Protein AF-A0A3M1FRR3-F1 (afdb_monomer_lite)

pLDDT: mean 86.33, std 13.82, range [41.0, 97.38]

Secondary structure (DSSP, 8-state):
--TT-TT---SSSPP-TTHHHHGGGTSTT--HHHHHHHHHH-TTSS--S-BTTBSPPTT-S-TTHHHHS-HHHHHHHHHHHTT--TT-

Structure (mmCIF, N/CA/C/O backbone):
data_AF-A0A3M1FRR3-F1
#
_entry.id   AF-A0A3M1FRR3-F1
#
loop_
_atom_site.group_PDB
_atom_site.id
_atom_site.type_symbol
_atom_site.label_atom_id
_atom_site.label_alt_id
_atom_site.label_comp_id
_atom_site.label_asym_id
_atom_site.label_entity_id
_atom_site.label_seq_id
_atom_site.pdbx_PDB_ins_code
_atom_site.Cartn_x
_atom_site.Cartn_y
_atom_site.Cartn_z
_atom_site.occupancy
_atom_site.B_iso_or_equiv
_atom_site.auth_seq_id
_atom_site.auth_comp_id
_atom_site.auth_asym_id
_atom_site.auth_atom_id
_atom_site.pdbx_PDB_model_num
ATOM 1 N N . MET A 1 1 ? -6.821 5.157 -13.329 1.00 50.91 1 MET A N 1
ATOM 2 C CA . MET A 1 1 ? -6.458 6.521 -13.815 1.00 50.91 1 MET A CA 1
ATOM 3 C C . MET A 1 1 ? -6.700 7.481 -12.668 1.00 50.91 1 MET A C 1
ATOM 5 O O . MET A 1 1 ? -7.784 7.413 -12.108 1.00 50.91 1 MET A O 1
ATOM 9 N N . ILE A 1 2 ? -5.754 8.357 -12.317 1.00 55.28 2 ILE A N 1
ATOM 10 C CA . ILE A 1 2 ? -6.038 9.405 -11.319 1.00 55.28 2 ILE A CA 1
ATOM 11 C C . ILE A 1 2 ? -6.950 10.460 -11.971 1.00 55.28 2 ILE A C 1
ATOM 13 O O . ILE A 1 2 ? -6.570 11.006 -13.015 1.00 55.28 2 ILE A O 1
ATOM 17 N N . PRO A 1 3 ? -8.131 10.766 -11.404 1.00 53.00 3 PRO A N 1
ATOM 18 C CA . PRO A 1 3 ? -8.987 11.825 -11.927 1.00 53.00 3 PRO A CA 1
ATOM 19 C C . PRO A 1 3 ? -8.224 13.160 -11.971 1.00 53.00 3 PRO A C 1
ATOM 21 O O . PRO A 1 3 ? -7.696 13.614 -10.961 1.00 53.00 3 PRO A O 1
ATOM 24 N N . GLY A 1 4 ? -8.139 13.792 -13.148 1.00 56.06 4 GLY A N 1
ATOM 25 C CA . GLY A 1 4 ? -7.564 15.138 -13.306 1.00 56.06 4 GLY A CA 1
ATOM 26 C C . GLY A 1 4 ? -6.133 15.233 -13.851 1.00 56.06 4 GLY A C 1
ATOM 27 O O . GLY A 1 4 ? -5.684 16.347 -14.114 1.00 56.06 4 GLY A O 1
ATOM 28 N N . VAL A 1 5 ? -5.433 14.119 -14.106 1.00 58.31 5 VAL A N 1
ATOM 29 C CA . VAL A 1 5 ? -4.110 14.139 -14.766 1.00 58.31 5 VAL A CA 1
ATOM 30 C C . VAL A 1 5 ? -4.122 13.241 -16.011 1.00 58.31 5 VAL A C 1
ATOM 32 O O . VAL A 1 5 ? -3.999 12.018 -15.893 1.00 58.31 5 VAL A O 1
ATOM 35 N N . PRO A 1 6 ? -4.269 13.813 -17.225 1.00 48.12 6 PRO A N 1
ATOM 36 C CA . PRO A 1 6 ? -4.224 13.044 -18.464 1.00 48.12 6 PRO A CA 1
ATOM 37 C C . PRO A 1 6 ? -2.901 12.274 -18.559 1.00 48.12 6 PRO A C 1
ATOM 39 O O . PRO A 1 6 ? -1.829 12.868 -18.458 1.00 48.12 6 PRO A O 1
ATOM 42 N N . ASN A 1 7 ? -2.979 10.958 -18.769 1.00 53.69 7 ASN A N 1
ATOM 43 C CA . ASN A 1 7 ? -1.850 10.017 -18.843 1.00 53.69 7 ASN A CA 1
ATOM 44 C C . ASN A 1 7 ? -1.174 9.628 -17.513 1.00 53.69 7 ASN A C 1
ATOM 46 O O . ASN A 1 7 ? -0.184 8.899 -17.554 1.00 53.69 7 ASN A O 1
ATOM 50 N N . ALA A 1 8 ? -1.719 9.993 -16.343 1.00 56.16 8 ALA A N 1
ATOM 51 C CA . ALA A 1 8 ? -1.373 9.334 -15.073 1.00 56.16 8 ALA A CA 1
ATOM 52 C C . ALA A 1 8 ? -2.036 7.944 -14.999 1.00 56.16 8 ALA A C 1
ATOM 54 O O . ALA A 1 8 ? -2.892 7.647 -14.158 1.00 56.16 8 ALA A O 1
ATOM 55 N N . VAL A 1 9 ? -1.680 7.104 -15.964 1.00 59.41 9 VAL A N 1
ATOM 56 C CA . VAL A 1 9 ? -1.940 5.674 -15.944 1.00 59.41 9 VAL A CA 1
ATOM 57 C C . VAL A 1 9 ? -0.751 5.107 -15.186 1.00 59.41 9 VAL A C 1
ATOM 59 O O . VAL A 1 9 ? 0.370 5.179 -15.686 1.00 59.41 9 VAL A O 1
ATOM 62 N N . GLY A 1 10 ? -0.951 4.638 -13.950 1.00 64.12 10 GLY A N 1
ATOM 63 C CA . GLY A 1 10 ? 0.083 3.853 -13.278 1.00 64.12 10 GLY A CA 1
ATOM 64 C C . GLY A 1 10 ? 0.522 2.769 -14.259 1.00 64.12 10 GLY A C 1
ATOM 65 O O . GLY A 1 10 ? -0.315 2.001 -14.710 1.00 64.12 10 GLY A O 1
ATOM 66 N N . MET A 1 11 ? 1.775 2.819 -14.714 1.00 71.50 11 MET A N 1
ATOM 67 C CA . MET A 1 11 ? 2.289 1.943 -15.781 1.00 71.50 11 MET A CA 1
ATOM 68 C C . MET A 1 11 ? 3.095 0.775 -15.207 1.00 71.50 11 MET A C 1
ATOM 70 O O . MET A 1 11 ? 3.355 -0.212 -15.887 1.00 71.50 11 MET A O 1
ATOM 74 N N . VAL A 1 12 ? 3.506 0.925 -13.952 1.00 83.31 12 VAL A N 1
ATOM 75 C CA . VAL A 1 12 ? 4.459 0.055 -13.278 1.00 83.31 12 VAL A CA 1
ATOM 76 C C . VAL A 1 12 ? 3.716 -0.790 -12.246 1.00 83.31 12 VAL A C 1
ATOM 78 O O . VAL A 1 12 ? 3.644 -1.999 -12.410 1.00 83.31 12 VAL A O 1
ATOM 81 N N . GLY A 1 13 ? 3.114 -0.161 -11.233 1.00 85.38 13 GLY A N 1
ATOM 82 C CA . GLY A 1 13 ? 2.393 -0.850 -10.158 1.00 85.38 13 GLY A CA 1
ATOM 83 C C . GLY A 1 13 ? 0.926 -1.182 -10.468 1.00 85.38 13 GLY A C 1
ATOM 84 O O . GLY A 1 13 ? 0.400 -0.730 -11.489 1.00 85.38 13 GLY A O 1
ATOM 85 N N . PRO A 1 14 ? 0.271 -1.952 -9.579 1.00 88.38 14 PRO A N 1
ATOM 86 C CA . PRO A 1 14 ? -1.141 -2.309 -9.701 1.00 88.38 14 PRO A CA 1
ATOM 87 C C . PRO A 1 14 ? -2.048 -1.071 -9.638 1.00 88.38 14 PRO A C 1
ATOM 89 O O . PRO A 1 14 ? -1.639 0.003 -9.189 1.00 88.38 14 PRO A O 1
ATOM 92 N N . ASP A 1 15 ? -3.291 -1.221 -10.095 1.00 88.50 15 ASP A N 1
ATOM 93 C CA . ASP A 1 15 ? -4.293 -0.164 -9.955 1.00 88.50 15 ASP A CA 1
ATOM 94 C C . ASP A 1 15 ? -4.736 -0.064 -8.490 1.00 88.50 15 ASP A C 1
ATOM 96 O O . ASP A 1 15 ? -5.134 -1.055 -7.886 1.00 88.50 15 ASP A O 1
ATOM 100 N N . LEU A 1 16 ? -4.651 1.135 -7.915 1.00 90.00 16 LEU A N 1
ATOM 101 C CA . LEU A 1 16 ? -5.031 1.386 -6.524 1.00 90.00 16 LEU A CA 1
ATOM 102 C C . LEU A 1 16 ? -6.400 2.060 -6.396 1.00 90.00 16 LEU A C 1
ATOM 104 O O . LEU A 1 16 ? -6.861 2.275 -5.278 1.00 90.00 16 LEU A O 1
ATOM 108 N N . SER A 1 17 ? -7.061 2.393 -7.513 1.00 87.88 17 SER A N 1
ATOM 109 C CA . SER A 1 17 ? -8.334 3.124 -7.500 1.00 87.88 17 SER A CA 1
ATOM 110 C C . SER A 1 17 ? -9.442 2.423 -6.704 1.00 87.88 17 SER A C 1
ATOM 112 O O . SER A 1 17 ? -10.283 3.111 -6.140 1.00 87.88 17 SER A O 1
ATOM 114 N N . ASN A 1 18 ? -9.411 1.089 -6.611 1.00 90.12 18 ASN A N 1
ATOM 115 C CA . ASN A 1 18 ? -10.408 0.284 -5.893 1.00 90.12 18 ASN A CA 1
ATOM 116 C C . ASN A 1 18 ? -9.764 -0.652 -4.858 1.00 90.12 18 ASN A C 1
ATOM 118 O O . ASN A 1 18 ? -10.305 -1.714 -4.533 1.00 90.12 18 ASN A O 1
ATOM 122 N N . ILE A 1 19 ? -8.574 -0.293 -4.363 1.00 91.75 19 ILE A N 1
ATOM 123 C CA . ILE A 1 19 ? -7.759 -1.203 -3.553 1.00 91.75 19 ILE A CA 1
ATOM 124 C C . ILE A 1 19 ? -8.452 -1.621 -2.255 1.00 91.75 19 ILE A C 1
ATOM 126 O O . ILE A 1 19 ? -8.223 -2.732 -1.794 1.00 91.75 19 ILE A O 1
ATOM 130 N N . ALA A 1 20 ? -9.340 -0.797 -1.689 1.00 92.69 20 ALA A N 1
ATOM 131 C CA . ALA A 1 20 ? -10.063 -1.152 -0.470 1.00 92.69 20 ALA A CA 1
ATOM 132 C C . ALA A 1 20 ? -10.961 -2.391 -0.647 1.00 92.69 20 ALA A C 1
ATOM 134 O O . ALA A 1 20 ? -11.173 -3.138 0.308 1.00 92.69 20 ALA A O 1
ATOM 135 N N . GLU A 1 21 ? -11.484 -2.616 -1.855 1.00 92.19 21 GLU A N 1
ATOM 136 C CA . GLU A 1 21 ? -12.293 -3.790 -2.193 1.00 92.19 21 GLU A CA 1
ATOM 137 C C . GLU A 1 21 ? -11.403 -4.955 -2.628 1.00 92.19 21 GLU A C 1
ATOM 139 O O . GLU A 1 21 ? -11.505 -6.054 -2.077 1.00 92.19 21 GLU A O 1
ATOM 144 N N . GLU A 1 22 ? -10.486 -4.710 -3.568 1.00 91.56 22 GLU A N 1
ATOM 145 C CA . GLU A 1 22 ? -9.617 -5.754 -4.121 1.00 91.56 22 GLU A CA 1
ATOM 146 C C . GLU A 1 22 ? -8.716 -6.387 -3.053 1.00 91.56 22 GLU A C 1
ATOM 148 O O . GLU A 1 22 ? -8.532 -7.607 -3.050 1.00 91.56 22 GLU A O 1
ATOM 153 N N . ALA A 1 23 ? -8.229 -5.586 -2.097 1.00 92.31 23 ALA A N 1
ATOM 154 C CA . ALA A 1 23 ? -7.353 -6.037 -1.019 1.00 92.31 23 ALA A CA 1
ATOM 155 C C . ALA A 1 23 ? -7.937 -7.194 -0.198 1.00 92.31 23 ALA A C 1
ATOM 157 O O . ALA A 1 23 ? -7.203 -8.077 0.241 1.00 92.31 23 ALA A O 1
ATOM 158 N N . THR A 1 24 ? -9.262 -7.227 -0.037 1.00 92.44 24 THR A N 1
ATOM 159 C CA . THR A 1 24 ? -9.961 -8.283 0.717 1.00 92.44 24 THR A CA 1
ATOM 160 C C . THR A 1 24 ? -9.915 -9.654 0.038 1.00 92.44 24 THR A C 1
ATOM 162 O O . THR A 1 24 ? -10.241 -10.661 0.661 1.00 92.44 24 THR A O 1
ATOM 165 N N . THR A 1 25 ? -9.521 -9.704 -1.237 1.00 92.00 25 THR A N 1
ATOM 166 C C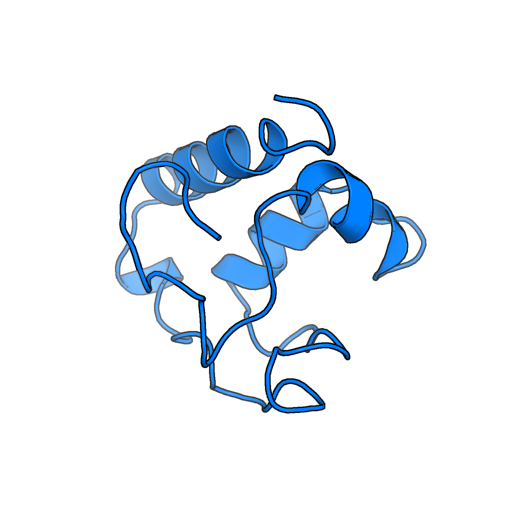A . THR A 1 25 ? -9.548 -10.922 -2.057 1.00 92.00 25 THR A CA 1
ATOM 167 C C . THR A 1 25 ? -8.179 -11.581 -2.227 1.00 92.00 25 THR A C 1
ATOM 169 O O . THR A 1 25 ? -8.108 -12.700 -2.731 1.00 92.00 25 THR A O 1
ATOM 172 N N . TYR A 1 26 ? -7.093 -10.918 -1.813 1.00 90.94 26 TYR A N 1
ATOM 173 C CA . TYR A 1 26 ? -5.731 -11.383 -2.091 1.00 90.94 26 TYR A CA 1
ATOM 174 C C . TYR A 1 26 ? -5.243 -12.490 -1.157 1.00 90.94 26 TYR A C 1
ATOM 176 O O . TYR A 1 26 ? -4.589 -13.426 -1.617 1.00 90.94 26 TYR A O 1
ATOM 184 N N . ILE A 1 27 ? -5.540 -12.391 0.141 1.00 92.06 27 ILE A N 1
ATOM 185 C CA . ILE A 1 27 ? -5.077 -13.345 1.154 1.00 92.06 27 ILE A CA 1
ATOM 186 C C . ILE A 1 27 ? -6.271 -13.761 2.013 1.00 92.06 27 ILE A C 1
ATOM 188 O O . ILE A 1 27 ? -6.954 -12.925 2.603 1.00 92.06 27 ILE A O 1
ATOM 192 N N . GLU A 1 28 ? -6.537 -15.065 2.084 1.00 92.69 28 GLU A N 1
ATOM 193 C CA . GLU A 1 28 ? -7.645 -15.596 2.879 1.00 92.69 28 GLU A CA 1
ATOM 194 C C . GLU A 1 28 ? -7.460 -15.247 4.365 1.00 92.69 28 GLU A C 1
ATOM 196 O O . GLU A 1 28 ? -6.416 -15.511 4.960 1.00 92.69 28 GLU A O 1
ATOM 201 N N . GLY A 1 29 ? -8.485 -14.640 4.968 1.00 91.75 29 GLY A N 1
ATOM 202 C CA . GLY A 1 29 ? -8.474 -14.232 6.376 1.00 91.75 29 GLY A CA 1
ATOM 203 C C . GLY A 1 29 ? -7.859 -12.857 6.658 1.00 91.75 29 GLY A C 1
ATOM 204 O O . GLY A 1 29 ? -7.924 -12.415 7.804 1.00 91.75 29 GLY A O 1
ATOM 205 N N . TYR A 1 30 ? -7.320 -12.164 5.651 1.00 94.12 30 TYR A N 1
ATOM 206 C CA . TYR A 1 30 ? -6.821 -10.795 5.801 1.00 94.12 30 TYR A CA 1
ATOM 207 C C . TYR A 1 30 ? -7.928 -9.758 5.606 1.00 94.12 30 TYR A C 1
ATOM 209 O O . TYR A 1 30 ? -8.776 -9.874 4.718 1.00 94.12 30 TYR A O 1
ATOM 217 N N . THR A 1 31 ? -7.888 -8.690 6.403 1.00 95.94 31 THR A N 1
ATOM 218 C CA . THR A 1 31 ? -8.632 -7.464 6.093 1.00 95.94 31 THR A CA 1
ATOM 219 C C . THR A 1 31 ? -7.889 -6.638 5.041 1.00 95.94 31 THR A C 1
ATOM 221 O O . THR A 1 31 ? -6.677 -6.772 4.862 1.00 95.94 31 THR A O 1
ATOM 224 N N . ALA A 1 32 ? -8.602 -5.726 4.369 1.00 94.75 32 ALA A N 1
ATOM 225 C CA . ALA A 1 32 ? -7.973 -4.784 3.443 1.00 94.75 32 ALA A CA 1
ATOM 226 C C . ALA A 1 32 ? -6.868 -3.959 4.124 1.00 94.75 32 ALA A C 1
ATOM 228 O O . ALA A 1 32 ? -5.807 -3.753 3.548 1.00 94.75 32 ALA A O 1
ATOM 229 N N . GLU A 1 33 ? -7.094 -3.534 5.369 1.00 96.00 33 GLU A N 1
ATOM 230 C CA . GLU A 1 33 ? -6.125 -2.769 6.157 1.00 96.00 33 GLU A CA 1
ATOM 231 C C . GLU A 1 33 ? -4.843 -3.567 6.398 1.00 96.00 33 GLU A C 1
ATOM 233 O O . GLU A 1 33 ? -3.754 -3.069 6.125 1.00 96.00 33 GLU A O 1
ATOM 238 N N . GLN A 1 34 ? -4.976 -4.820 6.845 1.00 96.75 34 GLN A N 1
ATOM 239 C CA . GLN A 1 34 ? -3.837 -5.704 7.095 1.00 96.75 34 GLN A CA 1
ATOM 240 C C . GLN A 1 34 ? -3.026 -5.937 5.822 1.00 96.75 34 GLN A C 1
ATOM 242 O O . GLN A 1 34 ? -1.803 -5.815 5.842 1.00 96.75 34 GLN A O 1
ATOM 247 N N . TYR A 1 35 ? -3.707 -6.217 4.709 1.00 96.06 35 TYR A N 1
ATOM 248 C CA . TYR A 1 35 ? -3.059 -6.417 3.417 1.00 96.06 35 TYR A CA 1
ATOM 249 C C . TYR A 1 35 ? -2.305 -5.165 2.951 1.00 96.06 35 TYR A C 1
ATOM 251 O O . TYR A 1 35 ? -1.140 -5.253 2.559 1.00 96.06 35 TYR A O 1
ATOM 259 N N . ILE A 1 36 ? -2.952 -3.994 2.988 1.00 95.75 36 ILE A N 1
ATOM 260 C CA . ILE A 1 36 ? -2.357 -2.739 2.511 1.00 95.75 36 ILE A CA 1
ATOM 261 C C . ILE A 1 36 ? -1.171 -2.348 3.399 1.00 95.75 36 ILE A C 1
ATOM 263 O O . ILE A 1 36 ? -0.121 -1.978 2.873 1.00 95.75 36 ILE A O 1
ATOM 267 N N . TYR A 1 37 ? -1.305 -2.469 4.723 1.00 97.00 37 TYR A N 1
ATOM 268 C CA . TYR A 1 37 ? -0.215 -2.194 5.658 1.00 97.00 37 TYR A CA 1
ATOM 269 C C . TYR A 1 37 ? 0.980 -3.123 5.408 1.00 97.00 37 TYR A C 1
ATOM 271 O O . TYR A 1 37 ? 2.095 -2.636 5.214 1.00 97.00 37 TYR A O 1
ATOM 279 N N . GLU A 1 38 ? 0.756 -4.444 5.338 1.00 95.94 38 GLU A N 1
ATOM 280 C CA . GLU A 1 38 ? 1.825 -5.417 5.072 1.00 95.94 38 GLU A CA 1
ATOM 281 C C . GLU A 1 38 ? 2.489 -5.170 3.712 1.00 95.94 38 GLU A C 1
ATOM 283 O O . GLU A 1 38 ? 3.712 -5.216 3.616 1.00 95.94 38 GLU A O 1
ATOM 288 N N . SER A 1 39 ? 1.717 -4.802 2.688 1.00 95.44 39 SER A N 1
ATOM 289 C CA . SER A 1 39 ? 2.259 -4.453 1.369 1.00 95.44 39 SER A CA 1
ATOM 290 C C . SER A 1 39 ? 3.179 -3.225 1.410 1.00 95.44 39 SER A C 1
ATOM 292 O O . SER A 1 39 ? 4.096 -3.126 0.602 1.00 95.44 39 SER A O 1
ATOM 294 N N . ILE A 1 40 ? 2.977 -2.289 2.346 1.00 95.06 40 ILE A N 1
ATOM 295 C CA . ILE A 1 40 ? 3.839 -1.106 2.504 1.00 95.06 40 ILE A CA 1
ATOM 296 C C . ILE A 1 40 ? 5.116 -1.436 3.275 1.00 95.06 40 ILE A C 1
ATOM 298 O O . ILE A 1 40 ? 6.203 -1.031 2.857 1.00 95.06 40 ILE A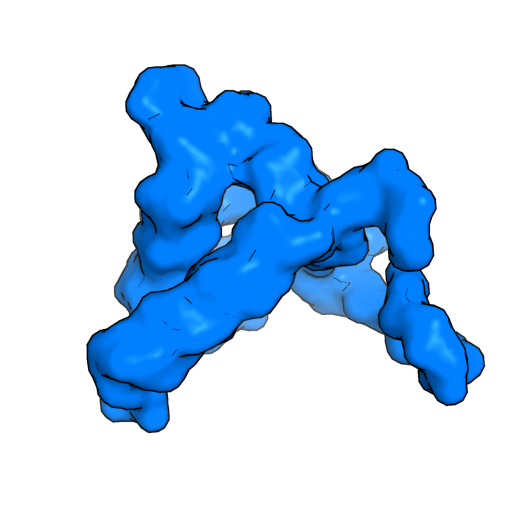 O 1
ATOM 302 N N . VAL A 1 41 ? 5.001 -2.164 4.387 1.00 96.31 41 VAL A N 1
ATOM 303 C CA . VAL A 1 41 ? 6.153 -2.457 5.258 1.00 96.31 41 VAL A CA 1
ATOM 304 C C . VAL A 1 41 ? 6.972 -3.661 4.792 1.00 96.31 41 VAL A C 1
ATOM 306 O O . VAL A 1 41 ? 8.153 -3.763 5.117 1.00 96.31 41 VAL A O 1
ATOM 309 N N . ASN A 1 42 ? 6.364 -4.568 4.026 1.00 95.31 42 ASN A N 1
ATOM 310 C CA . ASN A 1 42 ? 6.982 -5.777 3.493 1.00 95.31 42 ASN A CA 1
ATOM 311 C C . ASN A 1 42 ? 6.468 -6.089 2.067 1.00 95.31 42 ASN A C 1
ATOM 313 O O . ASN A 1 42 ? 5.794 -7.097 1.840 1.00 95.31 42 ASN A O 1
ATOM 317 N N . PRO A 1 43 ? 6.816 -5.260 1.066 1.00 92.44 43 PRO A N 1
ATOM 318 C CA . PRO A 1 43 ? 6.231 -5.317 -0.279 1.00 92.44 43 PRO A CA 1
ATOM 319 C C . PRO A 1 43 ? 6.473 -6.609 -1.064 1.00 92.44 43 PRO A C 1
ATOM 321 O O . PRO A 1 43 ? 5.804 -6.850 -2.060 1.00 92.44 43 PRO A O 1
ATOM 324 N N . ASN A 1 44 ? 7.440 -7.435 -0.658 1.00 92.00 44 ASN A N 1
ATOM 325 C CA . ASN A 1 44 ? 7.709 -8.723 -1.300 1.00 92.00 44 ASN A CA 1
ATOM 326 C C . ASN A 1 44 ? 7.044 -9.911 -0.578 1.00 92.00 44 ASN A C 1
ATOM 328 O O . ASN A 1 44 ? 7.193 -11.039 -1.048 1.00 92.00 44 ASN A O 1
ATOM 332 N N . ALA A 1 45 ? 6.330 -9.692 0.537 1.00 93.31 45 ALA A N 1
ATOM 333 C CA . ALA A 1 45 ? 5.574 -10.746 1.227 1.00 93.31 45 ALA A CA 1
ATOM 334 C C . ALA A 1 45 ? 4.463 -11.317 0.343 1.00 93.31 45 ALA A C 1
ATOM 336 O O . ALA A 1 45 ? 4.227 -12.524 0.318 1.00 93.31 45 ALA A O 1
ATOM 337 N N . PHE A 1 46 ? 3.817 -10.434 -0.415 1.00 92.44 46 PHE A N 1
ATOM 338 C CA . PHE A 1 46 ? 2.805 -10.776 -1.391 1.00 92.44 46 PHE A CA 1
ATOM 339 C C . PHE A 1 46 ? 2.975 -9.893 -2.624 1.00 92.44 46 PHE A C 1
ATOM 341 O O . PHE A 1 46 ? 2.978 -8.670 -2.528 1.00 92.44 46 PHE A O 1
ATOM 348 N N . ILE A 1 47 ? 3.093 -10.520 -3.793 1.00 91.94 47 ILE A N 1
ATOM 349 C CA . ILE A 1 47 ? 3.144 -9.822 -5.076 1.00 91.94 47 ILE A CA 1
ATOM 350 C C . ILE A 1 47 ? 1.802 -10.016 -5.766 1.00 91.94 47 ILE A C 1
ATOM 352 O O . ILE A 1 47 ? 1.408 -11.139 -6.082 1.00 91.94 47 ILE A O 1
ATOM 356 N N . THR A 1 48 ? 1.099 -8.911 -5.997 1.00 88.12 48 THR A N 1
ATOM 357 C CA . THR A 1 48 ? -0.194 -8.917 -6.679 1.00 88.12 48 THR A CA 1
ATOM 358 C C . THR A 1 48 ? -0.061 -9.532 -8.078 1.00 88.12 48 THR A C 1
ATOM 360 O O . THR A 1 48 ? 0.869 -9.198 -8.807 1.00 88.12 48 THR A O 1
ATOM 363 N N . PRO A 1 49 ? -0.986 -10.396 -8.522 1.00 84.50 49 PRO A N 1
ATOM 364 C CA . PRO A 1 49 ? -0.857 -11.053 -9.822 1.00 84.50 49 PRO A CA 1
ATOM 365 C C . PRO A 1 49 ? -1.108 -10.117 -11.012 1.00 84.50 49 PRO A C 1
ATOM 367 O O . PRO A 1 49 ? -0.871 -10.515 -12.142 1.00 84.50 49 PRO A O 1
ATOM 370 N N . LYS A 1 50 ? -1.623 -8.899 -10.801 1.00 84.12 50 LYS A N 1
ATOM 371 C CA . LYS A 1 50 ? -2.078 -8.030 -11.890 1.00 84.12 50 LYS A CA 1
ATOM 372 C C . LYS A 1 50 ? -1.467 -6.639 -11.808 1.00 84.12 50 LYS A C 1
ATOM 374 O O . LYS A 1 50 ? -1.821 -5.837 -10.949 1.00 84.12 50 LYS A O 1
ATOM 379 N N . CYS A 1 51 ? -0.624 -6.346 -12.784 1.00 86.06 51 CYS A N 1
ATOM 380 C CA . CYS A 1 51 ? -0.099 -5.031 -13.099 1.00 86.06 51 CYS A CA 1
ATOM 381 C C . CYS A 1 51 ? -0.506 -4.637 -14.542 1.00 86.06 51 CYS A C 1
ATOM 383 O O . CYS A 1 51 ? -0.902 -5.484 -15.347 1.00 86.06 51 CYS A O 1
ATOM 385 N N . PRO A 1 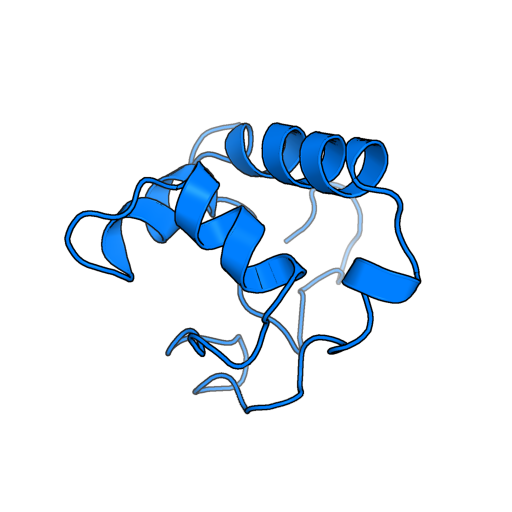52 ? -0.432 -3.348 -14.913 1.00 82.94 52 PRO A N 1
ATOM 386 C CA . PRO A 1 52 ? -0.838 -2.852 -16.234 1.00 82.94 52 PRO A CA 1
ATOM 387 C C . PRO A 1 52 ? -0.147 -3.543 -17.419 1.00 82.94 52 PRO A C 1
ATOM 389 O O . PRO A 1 52 ? -0.712 -3.617 -18.509 1.00 82.94 52 PRO A O 1
ATOM 392 N N . THR A 1 53 ? 1.079 -4.030 -17.219 1.00 82.06 53 THR A N 1
ATOM 393 C CA . THR A 1 53 ? 1.928 -4.644 -18.251 1.00 82.06 53 THR A CA 1
ATOM 394 C C . THR A 1 53 ? 1.994 -6.174 -18.167 1.00 82.06 53 THR A C 1
ATOM 396 O O . THR A 1 53 ? 2.741 -6.781 -18.935 1.00 82.06 53 THR A O 1
ATOM 399 N N . GLY A 1 54 ? 1.209 -6.805 -17.285 1.00 84.56 54 GLY A N 1
ATOM 400 C CA . GLY A 1 54 ? 1.223 -8.251 -17.043 1.00 84.56 54 GLY A CA 1
ATOM 401 C C . GLY A 1 54 ? 1.228 -8.573 -15.551 1.00 84.56 54 GLY A C 1
ATOM 402 O O . GLY A 1 54 ? 0.595 -7.873 -14.764 1.00 84.56 54 GLY A O 1
ATOM 403 N N . ASP A 1 55 ? 1.952 -9.613 -15.155 1.00 86.62 55 ASP A N 1
ATOM 404 C CA . ASP A 1 55 ? 2.124 -9.949 -13.741 1.00 86.62 55 ASP A CA 1
ATOM 405 C C . ASP A 1 55 ? 2.988 -8.889 -13.043 1.00 86.62 55 ASP A C 1
ATOM 407 O O . ASP A 1 55 ? 3.940 -8.363 -13.634 1.00 86.62 55 ASP A O 1
ATOM 411 N N . CYS A 1 56 ? 2.688 -8.559 -11.783 1.00 88.19 56 CYS A N 1
ATOM 412 C CA . CYS A 1 56 ? 3.588 -7.689 -11.031 1.00 88.19 56 CYS A CA 1
ATOM 413 C C . CYS A 1 56 ? 4.904 -8.417 -10.741 1.00 88.19 56 CYS A C 1
ATOM 415 O O . CYS A 1 56 ? 4.941 -9.619 -10.476 1.00 88.19 56 CYS A O 1
ATOM 417 N N . LEU A 1 57 ? 6.004 -7.668 -10.789 1.00 90.00 57 LEU A N 1
ATOM 418 C CA . LEU A 1 57 ? 7.344 -8.192 -10.551 1.00 90.00 57 LEU A CA 1
ATOM 419 C C . LEU A 1 57 ? 7.779 -7.936 -9.099 1.00 90.00 57 LEU A C 1
ATOM 421 O O . LEU A 1 57 ? 7.387 -6.924 -8.513 1.00 90.00 57 LEU A O 1
ATOM 425 N N . PRO A 1 58 ? 8.619 -8.806 -8.513 1.00 88.81 58 PRO A N 1
ATOM 426 C CA . PRO A 1 58 ? 9.199 -8.554 -7.198 1.00 88.81 58 PRO A CA 1
ATOM 427 C C . PRO A 1 58 ? 10.100 -7.311 -7.218 1.00 88.81 58 PRO A C 1
ATOM 429 O O . PRO A 1 58 ? 10.701 -6.979 -8.242 1.00 88.81 58 PRO A O 1
ATOM 432 N N . ASN A 1 59 ? 10.243 -6.657 -6.063 1.00 89.38 59 ASN A N 1
ATOM 433 C CA . ASN A 1 59 ? 11.045 -5.439 -5.855 1.00 89.38 59 ASN A CA 1
ATOM 434 C C . ASN A 1 59 ? 10.603 -4.215 -6.671 1.00 89.38 59 ASN A C 1
ATOM 436 O O . ASN A 1 59 ? 11.353 -3.248 -6.802 1.00 89.38 59 ASN A O 1
ATOM 440 N N . LEU A 1 60 ? 9.391 -4.247 -7.220 1.00 89.75 60 LEU A N 1
ATOM 441 C CA . LEU A 1 60 ? 8.806 -3.115 -7.925 1.00 89.75 60 LEU A CA 1
ATOM 442 C C . LEU A 1 60 ? 8.425 -1.979 -6.972 1.00 89.75 60 LEU A C 1
ATOM 444 O O . LEU A 1 60 ? 8.577 -0.802 -7.292 1.00 89.75 60 LEU A O 1
ATOM 448 N N . MET A 1 61 ? 7.933 -2.356 -5.794 1.00 90.81 61 MET A N 1
ATOM 449 C CA . MET A 1 61 ? 7.641 -1.445 -4.702 1.00 90.81 61 MET A CA 1
ATOM 450 C C . MET A 1 61 ? 8.892 -1.295 -3.817 1.00 90.81 61 MET A C 1
ATOM 452 O O . MET A 1 61 ? 9.484 -2.313 -3.444 1.00 90.81 61 MET A O 1
ATOM 456 N N . PRO A 1 62 ? 9.325 -0.057 -3.500 1.00 91.44 62 PRO A N 1
ATOM 457 C CA . PRO A 1 62 ? 10.505 0.187 -2.676 1.00 91.44 62 PRO A CA 1
ATOM 458 C C . PRO A 1 62 ? 10.449 -0.556 -1.332 1.00 91.44 62 PRO A C 1
ATOM 460 O O . PRO A 1 62 ? 9.498 -0.370 -0.575 1.00 91.44 62 PRO A O 1
ATOM 463 N N . PRO A 1 63 ? 11.465 -1.371 -0.995 1.00 91.19 63 PRO A N 1
ATOM 464 C CA . PRO A 1 63 ? 11.452 -2.182 0.223 1.00 91.19 63 PRO A CA 1
ATOM 465 C C . PRO A 1 63 ? 11.696 -1.368 1.499 1.00 91.19 63 PRO A C 1
ATOM 467 O O . PRO A 1 63 ? 11.494 -1.872 2.595 1.00 91.19 63 PRO A O 1
ATOM 470 N N . ASN A 1 64 ? 12.152 -0.123 1.372 1.00 92.06 64 ASN A N 1
ATOM 471 C CA . ASN A 1 64 ? 12.584 0.713 2.485 1.00 92.06 64 ASN A CA 1
ATOM 472 C C . ASN A 1 64 ? 11.529 1.739 2.926 1.00 92.06 64 ASN A C 1
ATOM 474 O O . ASN A 1 64 ? 11.868 2.686 3.628 1.00 92.06 64 ASN A O 1
ATOM 478 N N . PHE A 1 65 ? 10.253 1.588 2.554 1.00 92.12 65 PHE A N 1
ATOM 479 C CA . PHE A 1 65 ? 9.218 2.524 3.013 1.00 92.12 65 PHE A CA 1
ATOM 480 C C . PHE A 1 65 ? 9.068 2.560 4.534 1.00 92.12 65 PHE A C 1
ATOM 482 O O . PHE A 1 65 ? 8.890 3.642 5.079 1.00 92.12 65 PHE A O 1
ATOM 489 N N . ALA A 1 66 ? 9.240 1.427 5.218 1.00 90.88 66 ALA A N 1
ATOM 490 C CA . ALA A 1 66 ? 9.255 1.376 6.681 1.00 90.88 66 ALA A CA 1
ATOM 491 C C . ALA A 1 66 ? 10.442 2.135 7.317 1.00 90.88 66 ALA A C 1
ATOM 493 O O . ALA A 1 66 ? 10.403 2.457 8.499 1.00 90.88 66 ALA A O 1
ATOM 494 N N . GLU A 1 67 ? 11.500 2.414 6.549 1.00 94.38 67 GLU A N 1
ATOM 495 C CA . GLU A 1 67 ? 12.646 3.218 6.993 1.00 94.38 67 GLU A CA 1
ATOM 496 C C . GLU A 1 67 ? 12.497 4.697 6.607 1.00 94.38 67 GLU A C 1
ATOM 498 O O . GLU A 1 67 ? 13.048 5.574 7.270 1.00 94.38 67 GLU A O 1
ATOM 503 N N . LEU A 1 68 ? 11.787 4.972 5.507 1.00 94.62 68 LEU A N 1
ATOM 504 C CA . LEU A 1 68 ? 11.597 6.316 4.960 1.00 94.62 68 LEU A CA 1
ATOM 505 C C . LEU A 1 68 ? 10.410 7.060 5.575 1.00 94.62 68 LEU A C 1
ATOM 507 O O . LEU A 1 68 ? 10.418 8.289 5.585 1.00 94.62 68 LEU A O 1
ATOM 511 N N . LEU A 1 69 ? 9.392 6.330 6.023 1.00 95.25 69 LEU A N 1
ATOM 512 C CA . LEU A 1 69 ? 8.141 6.870 6.540 1.00 95.25 69 LEU A CA 1
ATOM 513 C C . LEU A 1 69 ? 7.985 6.495 8.010 1.00 95.25 69 LEU A C 1
ATOM 515 O O . LEU A 1 69 ? 8.328 5.391 8.431 1.00 95.25 69 LEU A O 1
ATOM 519 N N . SER A 1 70 ? 7.430 7.415 8.788 1.00 96.38 70 SER A N 1
ATOM 520 C CA . SER A 1 70 ? 6.991 7.135 10.151 1.00 96.38 70 SER A CA 1
ATOM 521 C C . SER A 1 70 ? 5.754 6.232 10.168 1.00 96.38 70 SER A C 1
ATOM 523 O O . SER A 1 70 ? 5.003 6.137 9.196 1.00 96.38 70 SER A O 1
ATOM 525 N N . GLU A 1 71 ? 5.506 5.591 11.310 1.00 94.81 71 GLU A N 1
ATOM 526 C CA . GLU A 1 71 ? 4.327 4.742 11.505 1.00 94.81 71 GLU A CA 1
ATOM 527 C C . GLU A 1 71 ? 3.015 5.521 11.290 1.00 94.81 71 GLU A C 1
ATOM 529 O O . GLU A 1 71 ? 2.099 5.019 10.642 1.00 94.81 71 GLU A O 1
ATOM 534 N N . ASP A 1 72 ? 2.950 6.780 11.736 1.00 96.44 72 ASP A N 1
ATOM 535 C CA . ASP A 1 72 ? 1.791 7.655 11.522 1.00 96.44 72 ASP A CA 1
ATOM 536 C C . ASP A 1 72 ? 1.571 7.995 10.038 1.00 96.44 72 ASP A C 1
ATOM 538 O O . ASP A 1 72 ? 0.428 8.043 9.571 1.00 96.44 72 ASP A O 1
ATOM 542 N N . GLU A 1 73 ? 2.643 8.202 9.267 1.00 97.19 73 GLU A N 1
ATOM 543 C CA . GLU A 1 73 ? 2.550 8.433 7.819 1.00 97.19 73 GLU A CA 1
ATOM 544 C C . GLU A 1 73 ? 2.057 7.183 7.090 1.00 97.19 73 GLU A C 1
ATOM 546 O O . GLU A 1 73 ? 1.167 7.281 6.242 1.00 97.19 73 GLU A O 1
ATOM 551 N N . ILE A 1 74 ? 2.569 6.004 7.456 1.00 96.56 74 ILE A N 1
ATOM 552 C CA . ILE A 1 74 ? 2.113 4.724 6.900 1.00 96.56 74 ILE A CA 1
ATOM 553 C C . ILE A 1 74 ? 0.631 4.518 7.213 1.00 96.56 74 ILE A C 1
ATOM 555 O O . ILE A 1 74 ? -0.154 4.267 6.299 1.00 96.56 74 ILE A O 1
ATOM 559 N N . ASN A 1 75 ? 0.219 4.703 8.468 1.00 95.94 75 ASN A N 1
ATOM 560 C CA . ASN A 1 75 ? -1.181 4.573 8.873 1.00 95.94 75 ASN A CA 1
ATOM 561 C C .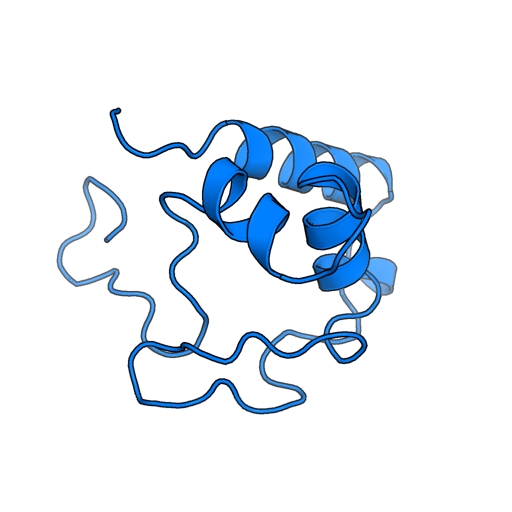 ASN A 1 75 ? -2.087 5.578 8.145 1.00 95.94 75 ASN A C 1
ATOM 563 O O . ASN A 1 75 ? -3.199 5.233 7.748 1.00 95.94 75 ASN A O 1
ATOM 567 N N . THR A 1 76 ? -1.604 6.798 7.898 1.00 97.38 76 THR A N 1
ATOM 568 C CA . THR A 1 76 ? -2.338 7.809 7.119 1.00 97.38 76 THR A CA 1
ATOM 569 C C . THR A 1 76 ? -2.515 7.380 5.661 1.00 97.38 76 THR A C 1
ATOM 571 O O . THR A 1 76 ? -3.606 7.521 5.104 1.00 97.38 76 THR A O 1
ATOM 574 N N . ILE A 1 77 ? -1.471 6.823 5.041 1.00 95.31 77 ILE A N 1
ATOM 575 C CA . ILE A 1 77 ? -1.538 6.285 3.676 1.00 95.31 77 ILE A CA 1
ATOM 576 C C . ILE A 1 77 ? -2.521 5.114 3.619 1.00 95.31 77 ILE A C 1
ATOM 578 O O . ILE A 1 77 ? -3.390 5.101 2.749 1.00 95.31 77 ILE A O 1
ATOM 582 N N . VAL A 1 78 ? -2.431 4.164 4.555 1.00 96.06 78 VAL A N 1
ATOM 583 C CA . VAL A 1 78 ? -3.354 3.021 4.648 1.00 96.06 78 VAL A CA 1
ATOM 584 C C . VAL A 1 78 ? -4.794 3.514 4.787 1.00 96.06 78 VAL A C 1
ATOM 586 O O . VAL A 1 78 ? -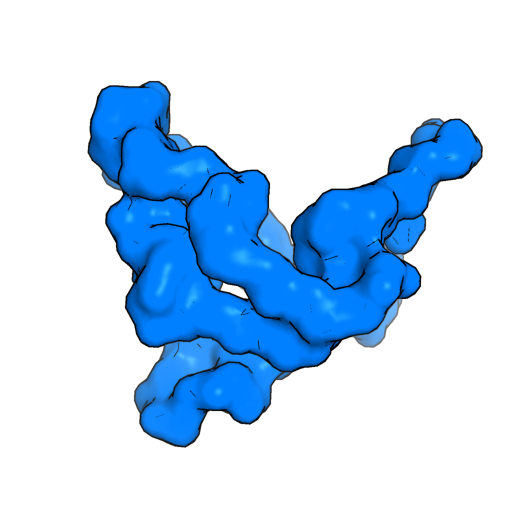5.658 3.095 4.020 1.00 96.06 78 VAL A O 1
ATOM 589 N N . ALA A 1 79 ? -5.049 4.456 5.699 1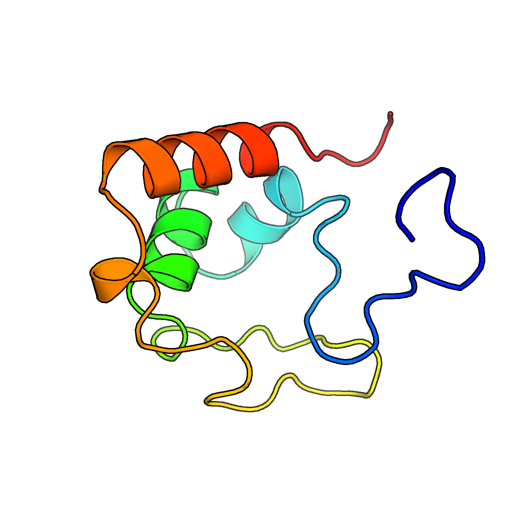.00 96.06 79 ALA A N 1
ATOM 590 C CA . ALA A 1 79 ? -6.374 5.032 5.901 1.00 96.06 79 ALA A CA 1
ATOM 591 C C . ALA A 1 79 ? -6.917 5.684 4.623 1.00 96.06 79 ALA A C 1
ATOM 593 O O . ALA A 1 79 ? -8.075 5.461 4.277 1.00 96.06 79 ALA A O 1
ATOM 594 N N . TYR A 1 80 ? -6.089 6.438 3.893 1.00 95.00 80 TYR A N 1
ATOM 595 C CA . TYR A 1 80 ? -6.482 7.009 2.606 1.00 95.00 80 TYR A CA 1
ATOM 596 C C . TYR A 1 80 ? -6.801 5.921 1.572 1.00 95.00 80 TYR A C 1
ATOM 598 O O . TYR A 1 80 ? -7.861 5.963 0.953 1.00 95.00 80 TYR A O 1
ATOM 606 N N . LEU A 1 81 ? -5.942 4.911 1.416 1.00 94.56 81 LEU A N 1
ATOM 607 C CA . LEU A 1 81 ? -6.162 3.810 0.471 1.00 94.56 81 LEU A CA 1
ATOM 608 C C . LEU A 1 81 ? -7.432 3.004 0.786 1.00 94.56 81 LEU A C 1
ATOM 610 O O . LEU A 1 81 ? -8.126 2.576 -0.132 1.00 94.56 81 LEU A O 1
ATOM 614 N N . LEU A 1 82 ? -7.802 2.871 2.063 1.00 94.69 82 LEU A N 1
ATOM 615 C CA . LEU A 1 82 ? -9.063 2.253 2.489 1.00 94.69 82 LEU A CA 1
ATOM 616 C C . LEU A 1 82 ? -10.313 3.065 2.104 1.00 94.69 82 LEU A C 1
ATOM 618 O O . LEU A 1 82 ? -11.426 2.525 2.121 1.00 94.69 82 LEU A O 1
ATOM 622 N N . THR A 1 83 ? -10.156 4.344 1.750 1.00 94.31 83 THR A N 1
ATOM 623 C CA . THR A 1 83 ? -11.251 5.156 1.196 1.00 94.31 83 THR A CA 1
ATOM 624 C C . THR A 1 83 ? -11.463 4.931 -0.301 1.00 94.31 83 THR A C 1
ATOM 626 O O . THR A 1 83 ? -12.543 5.234 -0.795 1.00 94.31 83 THR A O 1
ATOM 629 N N . LEU A 1 84 ? -10.488 4.356 -1.017 1.00 91.12 84 LEU A N 1
ATOM 630 C CA . LEU A 1 84 ? -10.542 4.171 -2.469 1.00 91.12 84 LEU A CA 1
ATOM 631 C C . LEU A 1 84 ? -11.366 2.927 -2.840 1.00 91.12 84 LEU A C 1
ATOM 633 O O . LEU A 1 84 ? -10.897 1.789 -2.725 1.00 91.12 84 LEU A O 1
ATOM 637 N N . LYS A 1 85 ? -12.615 3.160 -3.254 1.00 85.31 85 LYS A N 1
ATOM 638 C CA . LYS A 1 85 ? -13.635 2.152 -3.585 1.00 85.31 85 LYS A CA 1
ATOM 639 C C . LYS A 1 85 ? -14.244 2.426 -4.956 1.00 85.31 85 LYS A C 1
ATOM 641 O O . LYS A 1 85 ? -14.259 3.567 -5.420 1.00 85.31 85 LYS A O 1
ATOM 646 N N . SER A 1 86 ? -14.800 1.385 -5.573 1.00 66.56 86 SER A N 1
ATOM 647 C CA . SER A 1 86 ? -15.383 1.446 -6.914 1.00 66.56 86 SER A CA 1
ATOM 648 C C . SER A 1 86 ? -16.675 2.275 -6.911 1.00 66.56 86 SER A C 1
ATOM 650 O O . SER A 1 86 ? -17.762 1.713 -6.788 1.00 66.56 86 SER A O 1
ATOM 652 N N . GLY A 1 87 ? -16.604 3.605 -7.046 1.00 55.41 87 GLY A N 1
ATOM 653 C CA . GLY A 1 87 ? -17.831 4.412 -7.143 1.00 55.41 87 GLY A CA 1
ATOM 654 C C . GLY A 1 87 ? -17.781 5.917 -6.876 1.00 55.41 87 GLY A C 1
ATOM 655 O O . GLY A 1 87 ? -18.864 6.500 -6.810 1.00 55.41 87 GLY A O 1
ATOM 656 N N . GLU A 1 88 ? -16.614 6.554 -6.743 1.00 41.00 88 GLU A N 1
ATOM 657 C CA . GLU A 1 88 ? -16.494 8.011 -6.515 1.00 41.00 88 GLU A CA 1
ATOM 658 C C . GLU A 1 88 ? -15.505 8.687 -7.475 1.00 41.00 88 GLU A C 1
ATOM 660 O O . GLU A 1 88 ? -14.408 8.129 -7.708 1.00 41.00 88 GLU A O 1
#

Foldseek 3Di:
DPPPDPPPPQQADADLLAQQVVLPVQDPPDHSLRSLLCCQQPVQVDFQQDDNVGGHDPCSHPNCSPVVDDPVRSSVVSVVSNVRRPDD

Radius of gyration: 12.93 Å; chains: 1; bounding box: 30×31×30 Å

Sequence (88 aa):
MIPGVPNAVGMVGPDLSNIAEEATTYIEGYTAEQYIYESIVNPNAFITPKCPTGDCLPNLMPPNFAELLSEDEINTIVAYLLTLKSGE